Protein AF-A0A1J3H320-F1 (afdb_monomer)

InterPro domains:
  IPR027417 P-loop containing nucleoside triphosphate hydrolase [G3DSA:3.40.50.300] (83-148)
  IPR027417 P-loop containing nucleoside triphosphate hydrolase [SSF52540] (86-144)
  IPR052796 Nodulation factor sulfotransferase [PTHR32175] (2-148)

Solvent-accessible surface area (backbone atoms only — not comparable to full-atom values): 9868 Å² total; per-residue (Å²): 136,86,78,79,89,65,61,65,61,57,54,50,53,53,51,52,52,50,51,52,53,52,50,53,51,51,52,51,52,52,49,46,56,59,72,46,57,72,74,71,56,71,78,72,67,72,73,66,79,69,91,46,80,83,75,96,62,58,83,84,49,56,88,73,62,72,81,81,78,76,87,80,78,48,75,74,80,46,57,75,60,74,84,79,86,82,82,90,86,77,64,90,92,69,53,60,70,59,55,49,55,59,46,51,70,38,96,92,40,82,78,81,76,72,72,62,73,47,65,75,43,60,68,41,73,66,44,36,52,54,50,48,30,70,74,66,65,63,55,82,81,54,72,87,66,78,88,118

Mean predicted aligned error: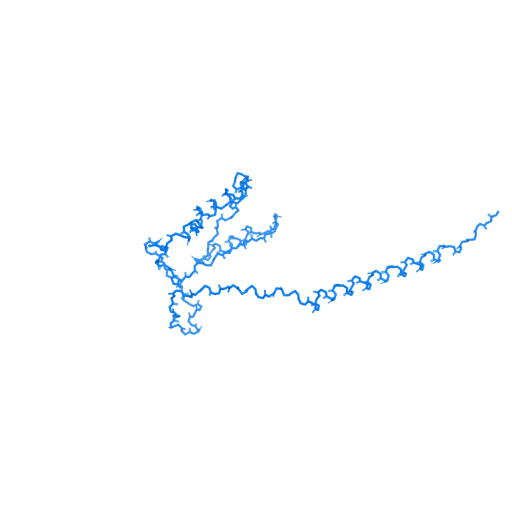 17.29 Å

Foldseek 3Di:
DDDDPPPPVVVVVVVVVVVVVVVVVVVVVVVVCVVPPPPCVPPCPVPPPQPDDDDPDDPVCVVVDDDDDDPPPDPVSCSNPDQDDDDDDDDPPPCVVVVQVVQCVDPSGHDPPPLPPDPVCVVDPVSVVVSCCVPVVPPVPCPVPPPD

pLDDT: mean 73.27, std 16.48, range [35.75, 95.69]

Structure (mmCIF, N/CA/C/O backbone):
data_AF-A0A1J3H320-F1
#
_entry.id   AF-A0A1J3H320-F1
#
loop_
_atom_site.group_PDB
_atom_site.id
_atom_site.type_symbol
_atom_site.label_atom_id
_atom_site.label_alt_id
_atom_site.label_comp_id
_atom_site.label_asym_id
_atom_site.label_entity_id
_atom_site.label_seq_id
_atom_site.pdbx_PDB_ins_code
_atom_site.Cartn_x
_atom_site.Cartn_y
_atom_site.Cartn_z
_atom_site.occupancy
_atom_site.B_iso_or_equiv
_atom_site.auth_seq_id
_atom_site.auth_comp_id
_atom_site.auth_asym_id
_atom_site.auth_atom_id
_atom_site.pdbx_PDB_model_num
ATOM 1 N N . LEU A 1 1 ? -34.838 8.274 67.874 1.00 40.41 1 LEU A N 1
ATOM 2 C CA . LEU A 1 1 ? -34.905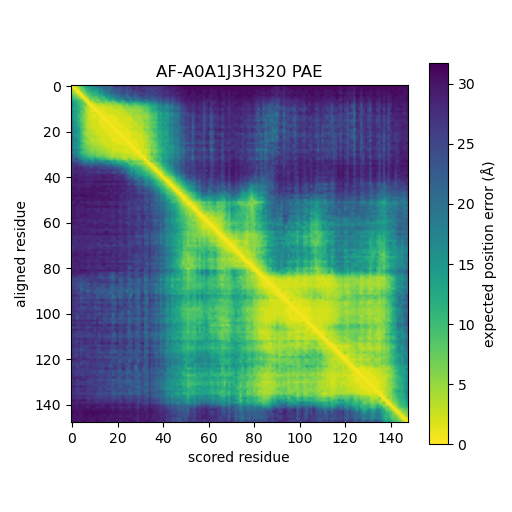 7.051 67.038 1.00 40.41 1 LEU A CA 1
ATOM 3 C C . LEU A 1 1 ? -33.577 6.870 66.303 1.00 40.41 1 LEU A C 1
ATOM 5 O O . LEU A 1 1 ? -33.298 7.625 65.384 1.00 40.41 1 LEU A O 1
ATOM 9 N N . LYS A 1 2 ? -32.710 5.949 66.748 1.00 46.41 2 LYS A N 1
ATOM 10 C CA . LYS A 1 2 ? -31.461 5.620 66.032 1.00 46.41 2 LYS A CA 1
ATOM 11 C C . LYS A 1 2 ? -31.785 4.579 64.956 1.00 46.41 2 LYS A C 1
ATOM 13 O O . LYS A 1 2 ? -32.188 3.471 65.296 1.00 46.41 2 LYS A O 1
ATOM 18 N N . LEU A 1 3 ? -31.644 4.949 63.680 1.00 53.47 3 LEU A N 1
ATOM 19 C CA . LEU A 1 3 ? -31.879 4.043 62.551 1.00 53.47 3 LEU A CA 1
ATOM 20 C C . LEU A 1 3 ? -30.850 2.891 62.553 1.00 53.47 3 LEU A C 1
ATOM 22 O O . LEU A 1 3 ? -29.654 3.142 62.743 1.00 53.47 3 LEU A O 1
ATOM 26 N N . PRO A 1 4 ? -31.272 1.635 62.325 1.00 52.41 4 PRO A N 1
ATOM 27 C CA . PRO A 1 4 ? -30.381 0.485 62.366 1.00 52.41 4 PRO A CA 1
ATOM 28 C C . PRO A 1 4 ? -29.453 0.466 61.143 1.00 52.41 4 PRO A C 1
ATOM 30 O O . PRO A 1 4 ? -29.878 0.359 59.995 1.00 52.41 4 PRO A O 1
ATOM 33 N N . LYS A 1 5 ? -28.143 0.511 61.400 1.00 56.38 5 LYS A N 1
ATOM 34 C CA . LYS A 1 5 ? -27.036 0.540 60.424 1.00 56.38 5 LYS A CA 1
ATOM 35 C C . LYS A 1 5 ? -26.774 -0.826 59.745 1.00 56.38 5 LYS A C 1
ATOM 37 O O . LYS A 1 5 ? -25.626 -1.176 59.495 1.00 56.38 5 LYS A O 1
ATOM 42 N N . LYS A 1 6 ? -27.816 -1.629 59.477 1.00 55.00 6 LYS A N 1
ATOM 43 C CA . LYS A 1 6 ? -27.710 -3.006 58.934 1.00 55.00 6 LYS A CA 1
ATOM 44 C C . LYS A 1 6 ? -27.872 -3.113 57.407 1.00 55.00 6 LYS A C 1
ATOM 46 O O . LYS A 1 6 ? -27.488 -4.124 56.833 1.00 55.00 6 LYS A O 1
ATOM 51 N N . SER A 1 7 ? -28.366 -2.066 56.739 1.00 60.31 7 SER A N 1
ATOM 52 C CA . SER A 1 7 ? -28.638 -2.074 55.287 1.00 60.31 7 SER A CA 1
ATOM 53 C C . SER A 1 7 ? -27.370 -2.030 54.408 1.00 60.31 7 SER A C 1
ATOM 55 O O . SER A 1 7 ? -27.305 -2.684 53.369 1.00 60.31 7 SER A O 1
ATOM 57 N N . SER A 1 8 ? -26.309 -1.340 54.851 1.00 68.44 8 SER A N 1
ATOM 58 C CA . SER A 1 8 ? -25.103 -1.125 54.028 1.00 68.44 8 SER A CA 1
ATOM 59 C C . SER A 1 8 ? -24.328 -2.412 53.715 1.00 68.44 8 SER A C 1
ATOM 61 O O . SER A 1 8 ? -23.806 -2.555 52.612 1.00 68.44 8 SER A O 1
ATOM 63 N N . LEU A 1 9 ? -24.269 -3.360 54.657 1.00 74.81 9 LEU A N 1
ATOM 64 C CA . LEU A 1 9 ? -23.561 -4.627 54.452 1.00 74.81 9 LEU A CA 1
ATOM 65 C C . LEU A 1 9 ? -24.299 -5.528 53.463 1.00 74.81 9 LEU A C 1
ATOM 67 O O . LEU A 1 9 ? -23.670 -6.081 52.569 1.00 74.81 9 LEU A O 1
ATOM 71 N N . VAL A 1 10 ? -25.625 -5.616 53.567 1.00 80.81 10 VAL A N 1
ATOM 72 C CA . VAL A 1 10 ? -26.439 -6.416 52.641 1.00 80.81 10 VAL A CA 1
ATOM 73 C C . VAL A 1 10 ? -26.351 -5.848 51.224 1.00 80.81 10 VAL A C 1
ATOM 75 O O . VAL A 1 10 ? -26.099 -6.596 50.285 1.00 80.81 10 VAL A O 1
ATOM 78 N N . LEU A 1 11 ? -26.445 -4.521 51.073 1.00 82.25 11 LEU A N 1
ATOM 79 C CA . LEU A 1 11 ? -26.282 -3.856 49.778 1.00 82.25 11 LEU A CA 1
ATOM 80 C C . LEU A 1 11 ? -24.905 -4.141 49.158 1.00 82.25 11 LEU A C 1
ATOM 82 O O . LEU A 1 11 ? -24.816 -4.462 47.977 1.00 82.25 11 LEU A O 1
ATOM 86 N N . ARG A 1 12 ? -23.830 -4.077 49.955 1.00 84.19 12 ARG A N 1
ATOM 87 C CA . ARG A 1 12 ? -22.474 -4.404 49.488 1.00 84.19 12 ARG A CA 1
ATOM 88 C C . ARG A 1 12 ? -22.361 -5.855 49.025 1.00 84.19 12 ARG A C 1
ATOM 90 O O . ARG A 1 12 ? -21.769 -6.093 47.981 1.00 84.19 12 ARG A O 1
ATOM 97 N N . MET A 1 13 ? -22.960 -6.803 49.745 1.00 87.69 13 MET A N 1
ATOM 98 C CA . MET A 1 13 ? -22.946 -8.215 49.345 1.00 87.69 13 MET A CA 1
ATOM 99 C C . MET A 1 13 ? -23.711 -8.456 48.037 1.00 87.69 13 MET A C 1
ATOM 101 O O . MET A 1 13 ? -23.244 -9.216 47.193 1.00 87.69 13 MET A O 1
ATOM 105 N N . VAL A 1 14 ? -24.840 -7.770 47.826 1.00 90.12 14 VAL A N 1
ATOM 106 C CA . VAL A 1 14 ? -25.612 -7.852 46.573 1.00 90.12 14 VAL A CA 1
ATOM 107 C C . VAL A 1 14 ? -24.825 -7.277 45.393 1.00 90.12 14 VAL A C 1
ATOM 109 O O . VAL A 1 14 ? -24.769 -7.896 44.333 1.00 90.12 14 VAL A O 1
ATOM 112 N N . VAL A 1 15 ? -24.166 -6.129 45.576 1.00 91.88 15 VAL A N 1
ATOM 113 C CA . VAL A 1 15 ? -23.327 -5.520 44.531 1.00 91.88 15 VAL A CA 1
ATOM 114 C C . VAL A 1 15 ? -22.147 -6.426 44.178 1.00 91.88 15 VAL A C 1
ATOM 116 O O . VAL A 1 15 ? -21.871 -6.630 42.999 1.00 91.88 15 VAL A O 1
ATOM 119 N N . LEU A 1 16 ? -21.480 -7.016 45.175 1.00 91.81 16 LEU A N 1
ATOM 120 C CA . LEU A 1 16 ? -20.373 -7.947 44.941 1.00 91.81 16 LEU A CA 1
ATOM 121 C C . LEU A 1 16 ? -20.825 -9.191 44.167 1.00 91.81 16 L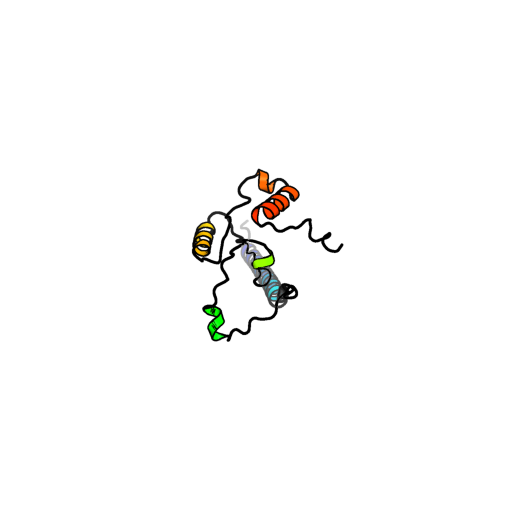EU A C 1
ATOM 123 O O . LEU A 1 16 ? -20.146 -9.598 43.227 1.00 91.81 16 LEU A O 1
ATOM 127 N N . LEU A 1 17 ? -21.988 -9.757 44.504 1.00 93.44 17 LEU A N 1
ATOM 128 C CA . LEU A 1 17 ? -22.572 -10.871 43.754 1.00 93.44 17 LEU A CA 1
ATOM 129 C C . LEU A 1 17 ? -22.847 -10.493 42.297 1.00 93.44 17 LEU A C 1
ATOM 131 O O . LEU A 1 17 ? -22.501 -11.250 41.394 1.00 93.44 17 LEU A O 1
ATOM 135 N N . PHE A 1 18 ? -23.412 -9.310 42.058 1.00 94.00 18 PHE A N 1
ATOM 136 C CA . PHE A 1 18 ? -23.689 -8.836 40.705 1.00 94.00 18 PHE A CA 1
ATOM 137 C C . PHE A 1 18 ? -22.405 -8.653 39.884 1.00 94.00 18 PHE A C 1
ATOM 139 O O . PHE A 1 18 ? -22.328 -9.120 38.751 1.00 94.00 18 PHE A O 1
ATOM 146 N N . VAL A 1 19 ? -21.364 -8.046 40.466 1.00 95.06 19 VAL A N 1
ATOM 147 C CA . VAL A 1 19 ? -20.057 -7.880 39.808 1.00 95.06 19 VAL A CA 1
ATOM 148 C C . VAL A 1 19 ? -19.435 -9.234 39.473 1.00 95.06 19 VAL A C 1
ATOM 150 O O . VAL A 1 19 ? -18.950 -9.415 38.358 1.00 95.06 19 VAL A O 1
ATOM 153 N N . MET A 1 20 ? -19.486 -10.203 40.391 1.00 95.69 20 MET A N 1
ATOM 154 C CA . MET A 1 20 ? -18.957 -11.549 40.152 1.00 95.69 20 MET A CA 1
ATOM 155 C C . MET A 1 20 ? -19.686 -12.255 39.004 1.00 95.69 20 MET A C 1
ATOM 157 O O . MET A 1 20 ? -19.032 -12.780 38.105 1.00 95.69 20 MET A O 1
ATOM 161 N N . VAL A 1 21 ? -21.022 -12.218 38.982 1.00 95.19 21 VAL A N 1
ATOM 162 C CA . VAL A 1 21 ? -21.824 -12.833 37.910 1.00 95.19 21 VAL A CA 1
ATOM 163 C C . VAL A 1 21 ? -21.547 -12.167 36.561 1.00 95.19 21 VAL A C 1
ATOM 165 O O . VAL A 1 21 ? -21.301 -12.864 35.578 1.00 95.19 21 VAL A O 1
ATOM 168 N N . CYS A 1 22 ? -21.513 -10.834 36.509 1.00 92.25 22 CYS A N 1
ATOM 169 C CA . CYS A 1 22 ? -21.204 -10.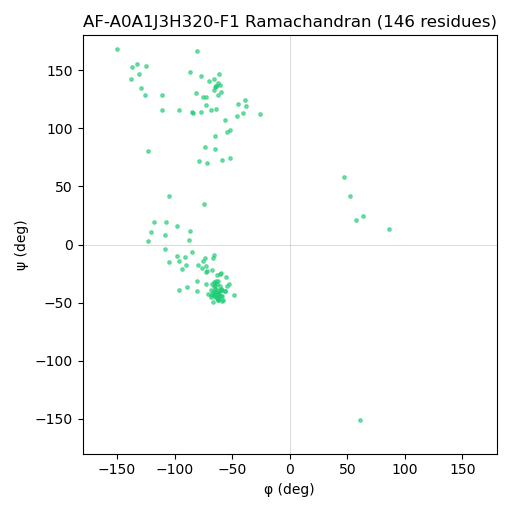089 35.288 1.00 92.25 22 CYS A CA 1
ATOM 170 C C . CYS A 1 22 ? -19.789 -10.383 34.778 1.00 92.25 22 CYS A C 1
ATOM 172 O O . CYS A 1 22 ? -19.600 -10.590 33.583 1.00 92.25 22 CYS A O 1
ATOM 174 N N . THR A 1 23 ? -18.803 -10.458 35.673 1.00 92.81 23 THR A N 1
ATOM 175 C CA . THR A 1 23 ? -17.411 -10.755 35.305 1.00 92.81 23 THR A CA 1
ATOM 176 C C . THR A 1 23 ? -17.284 -12.165 34.730 1.00 92.81 23 THR A C 1
ATOM 178 O O . THR A 1 23 ? -16.672 -12.345 33.681 1.00 92.81 23 THR A O 1
ATOM 181 N N . VAL A 1 24 ? -17.915 -13.163 35.359 1.00 93.75 24 VAL A N 1
ATOM 182 C CA . VAL A 1 24 ? -17.925 -14.547 34.854 1.00 93.75 24 VAL A CA 1
ATOM 183 C C . VAL A 1 24 ? -18.659 -14.643 33.515 1.00 93.75 24 VAL A C 1
ATOM 185 O O . VAL A 1 24 ? -18.181 -15.328 32.613 1.00 93.75 24 VAL A O 1
ATOM 188 N N . TYR A 1 25 ? -19.777 -13.931 33.350 1.00 92.38 25 TYR A N 1
ATOM 189 C CA . TYR A 1 25 ? -20.522 -13.890 32.091 1.00 92.38 25 TYR A CA 1
ATOM 190 C C . TYR A 1 25 ? -19.688 -13.290 30.951 1.00 92.38 25 TYR A C 1
ATOM 192 O O . TYR A 1 25 ? -19.578 -13.900 29.888 1.00 92.38 25 TYR A O 1
ATOM 200 N N . ILE A 1 26 ? -19.038 -12.146 31.186 1.00 90.38 26 ILE A N 1
ATOM 201 C CA . ILE A 1 26 ? -18.154 -11.505 30.202 1.00 90.38 26 ILE A CA 1
ATOM 202 C C . ILE A 1 26 ? -16.978 -12.430 29.869 1.00 90.38 26 ILE A C 1
ATOM 204 O O . ILE A 1 26 ? -16.738 -12.693 28.694 1.00 90.38 26 ILE A O 1
ATOM 208 N N . CYS A 1 27 ? -16.306 -13.007 30.872 1.00 85.56 27 CYS A N 1
ATOM 209 C CA . CYS A 1 27 ? -15.226 -13.973 30.648 1.00 85.56 27 CYS A CA 1
ATOM 210 C C . CYS A 1 27 ? -15.691 -15.198 29.850 1.00 85.56 27 CYS A C 1
ATOM 212 O O . CYS A 1 27 ? -14.967 -15.658 28.973 1.00 85.56 27 CYS A O 1
ATOM 214 N N . SER A 1 28 ? -16.896 -15.715 30.102 1.00 84.69 28 SER A N 1
ATOM 215 C CA . SER A 1 28 ? -17.459 -16.842 29.351 1.00 84.69 28 SER A CA 1
ATOM 216 C C . SER A 1 28 ? -17.696 -16.490 27.881 1.00 84.69 28 SER A C 1
ATOM 218 O O . SER A 1 28 ? -17.342 -17.277 27.005 1.00 84.69 28 SER A O 1
ATOM 220 N N . ILE A 1 29 ? -18.225 -15.297 27.591 1.00 84.12 29 ILE A N 1
ATOM 221 C CA . ILE A 1 29 ? -18.412 -14.813 26.217 1.00 84.12 29 ILE A CA 1
ATOM 222 C C . ILE A 1 29 ? -17.066 -14.574 25.525 1.00 84.12 29 ILE A C 1
ATOM 224 O O . ILE A 1 29 ? -16.900 -15.004 24.385 1.00 84.12 29 ILE A O 1
ATOM 228 N N . CYS A 1 30 ? -16.089 -13.974 26.208 1.00 76.19 30 CYS A N 1
ATOM 229 C CA . CYS A 1 30 ? -14.740 -13.777 25.674 1.00 76.19 30 CYS A CA 1
ATOM 230 C C . CYS A 1 30 ? -14.046 -15.113 25.372 1.00 76.19 30 CYS A C 1
ATOM 232 O O . CYS A 1 30 ? -13.481 -15.281 24.296 1.00 76.19 30 CYS A O 1
ATOM 234 N N . LEU A 1 31 ? -14.140 -16.098 26.271 1.00 75.94 31 LEU A N 1
ATOM 235 C CA . LEU A 1 31 ? -13.617 -17.447 26.034 1.00 75.94 31 LEU A CA 1
ATOM 236 C C . LEU A 1 31 ? -14.363 -18.156 24.900 1.00 75.94 31 LEU A C 1
ATOM 238 O O . LEU A 1 31 ? -13.738 -18.858 24.111 1.00 75.94 31 LEU A O 1
ATOM 242 N N . LYS A 1 32 ? -15.675 -17.940 24.758 1.00 73.25 32 LYS A N 1
ATOM 243 C CA . LYS A 1 32 ? -16.457 -18.459 23.630 1.00 73.25 32 LYS A CA 1
ATOM 244 C C . LYS A 1 32 ? -16.057 -17.798 22.307 1.00 73.25 32 LYS A C 1
ATOM 246 O O . LYS A 1 32 ? -16.033 -18.487 21.301 1.00 73.25 32 LYS A O 1
ATOM 251 N N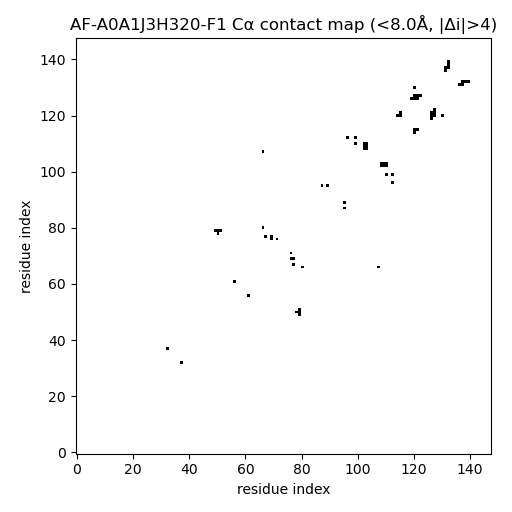 . GLN A 1 33 ? -15.682 -16.519 22.305 1.00 60.84 33 GLN A N 1
ATOM 252 C CA . GLN A 1 33 ? -15.090 -15.819 21.153 1.00 60.84 33 GLN A CA 1
ATOM 253 C C . GLN A 1 33 ? -13.641 -16.224 20.845 1.00 60.84 33 GLN A C 1
ATOM 255 O O . GLN A 1 33 ? -13.168 -15.952 19.751 1.00 60.84 33 GLN A O 1
ATOM 260 N N . ILE A 1 34 ? -12.928 -16.830 21.795 1.00 60.25 34 ILE A N 1
ATOM 261 C CA . ILE A 1 34 ? -11.579 -17.378 21.583 1.00 60.25 34 ILE A CA 1
ATOM 262 C C . ILE A 1 34 ? -11.659 -18.843 21.118 1.00 60.25 34 ILE A C 1
ATOM 264 O O . ILE A 1 34 ? -10.864 -19.267 20.285 1.00 60.25 34 ILE A O 1
ATOM 268 N N . GLY A 1 35 ? -12.623 -19.612 21.644 1.00 52.34 35 GLY A N 1
ATOM 269 C CA . GLY A 1 35 ? -12.876 -21.014 21.288 1.00 52.34 35 GLY A CA 1
ATOM 270 C C . GLY A 1 35 ? -13.671 -21.191 19.992 1.00 52.34 35 GLY A C 1
ATOM 271 O O . GLY A 1 35 ? -13.435 -22.143 19.253 1.00 52.34 35 GLY A O 1
ATOM 272 N N . VAL A 1 36 ? -14.557 -20.246 19.666 1.00 50.81 36 VAL A N 1
ATOM 273 C CA . VAL A 1 36 ? -14.878 -19.930 18.274 1.00 50.81 36 VAL A CA 1
ATOM 274 C C . VAL A 1 36 ? -13.656 -19.184 17.791 1.00 50.81 36 VAL A C 1
ATOM 276 O O . VAL A 1 36 ? -13.617 -17.962 17.871 1.00 50.81 36 VAL A O 1
ATOM 279 N N . THR A 1 37 ? -12.630 -19.920 17.364 1.00 48.81 37 THR A N 1
ATOM 280 C CA . THR A 1 37 ? -11.588 -19.357 16.512 1.00 48.81 37 THR A CA 1
ATOM 281 C C . THR A 1 37 ? -12.309 -18.407 15.569 1.00 48.81 37 THR A C 1
ATOM 283 O O . THR A 1 37 ? -13.234 -18.857 14.877 1.00 48.81 37 THR A O 1
ATOM 286 N N . PRO A 1 38 ? -12.008 -17.093 15.563 1.00 47.78 38 PRO A N 1
ATOM 287 C CA . PRO A 1 38 ? -12.392 -16.324 14.414 1.00 47.78 38 PRO A CA 1
ATOM 288 C C . PRO A 1 38 ? -11.721 -17.090 13.288 1.00 47.78 38 PRO A C 1
ATOM 290 O O . PRO A 1 38 ? -10.497 -17.087 13.158 1.00 47.78 38 PRO A O 1
ATOM 293 N N . ASN A 1 39 ? -12.529 -17.796 12.505 1.00 43.62 39 ASN A N 1
ATOM 294 C CA . ASN A 1 39 ? -12.241 -17.994 11.115 1.00 43.62 39 ASN A CA 1
ATOM 295 C C . ASN A 1 39 ? -12.163 -16.558 10.545 1.00 43.62 39 ASN A C 1
ATOM 297 O O . ASN A 1 39 ? -12.974 -16.154 9.725 1.00 43.62 39 ASN A O 1
ATOM 301 N N . TYR A 1 40 ? -11.088 -15.825 10.860 1.00 43.41 40 TYR A N 1
ATOM 302 C CA . TYR A 1 40 ? -10.125 -15.555 9.818 1.00 43.41 40 TYR A CA 1
ATOM 303 C C . TYR A 1 40 ? -9.795 -16.931 9.244 1.00 43.41 40 TYR A C 1
ATOM 305 O O . TYR A 1 40 ? -8.755 -17.521 9.527 1.00 43.41 40 TYR A O 1
ATOM 313 N N . GLY A 1 41 ? -10.744 -17.475 8.459 1.00 38.97 41 GLY A N 1
ATOM 314 C CA . GLY A 1 41 ? -10.384 -18.337 7.374 1.00 38.97 41 GLY A CA 1
ATOM 315 C C . GLY A 1 41 ? -9.250 -17.554 6.779 1.00 38.97 41 GLY A C 1
ATOM 316 O O . GLY A 1 41 ? -9.407 -16.343 6.555 1.00 38.97 41 GLY A O 1
ATOM 317 N N . PHE A 1 42 ? -8.081 -18.196 6.729 1.00 36.94 42 PHE A N 1
ATOM 318 C CA . PHE A 1 42 ? -7.026 -17.780 5.833 1.00 36.94 42 PHE A CA 1
ATOM 319 C C . PHE A 1 42 ? -7.746 -17.076 4.704 1.00 36.94 42 PHE A C 1
ATOM 321 O O . PHE A 1 42 ? -8.615 -17.698 4.081 1.00 36.94 42 PHE A O 1
ATOM 328 N N . LEU A 1 43 ? -7.549 -15.756 4.583 1.00 38.56 43 LEU A N 1
ATOM 329 C CA . LEU A 1 43 ? -7.880 -15.091 3.345 1.00 38.56 43 LEU A CA 1
ATOM 330 C C . LEU A 1 43 ? -7.120 -15.972 2.373 1.00 38.56 43 LEU A C 1
ATOM 332 O O . LEU A 1 43 ? -5.889 -15.924 2.330 1.00 38.56 43 LEU A O 1
ATOM 336 N N . ASN A 1 44 ? -7.842 -16.906 1.752 1.00 37.34 44 ASN A N 1
ATOM 337 C CA . ASN A 1 44 ? -7.410 -17.633 0.598 1.00 37.34 44 ASN A CA 1
ATOM 338 C C . ASN A 1 44 ? -7.338 -16.476 -0.368 1.00 37.34 44 ASN A C 1
ATOM 340 O O . ASN A 1 44 ? -8.321 -16.121 -1.009 1.00 37.34 44 ASN A O 1
ATOM 344 N N . VAL A 1 45 ? -6.212 -15.762 -0.298 1.00 46.28 45 VAL A N 1
ATOM 345 C CA . VAL A 1 45 ? -5.717 -14.928 -1.355 1.00 46.28 45 VAL A CA 1
ATOM 346 C C . VAL A 1 45 ? -5.700 -15.947 -2.460 1.00 46.28 45 VAL A C 1
ATOM 348 O O . VAL A 1 45 ? -4.840 -16.830 -2.449 1.00 46.28 45 VAL A O 1
ATOM 351 N N . GLU A 1 46 ? -6.768 -15.946 -3.261 1.00 39.19 46 GLU A N 1
ATOM 352 C CA . GLU A 1 46 ? -6.833 -16.727 -4.472 1.00 39.19 46 GLU A CA 1
ATOM 353 C C . GLU A 1 46 ? -5.495 -16.447 -5.119 1.00 39.19 46 GLU A C 1
ATOM 355 O O . GLU A 1 46 ? -5.143 -15.300 -5.416 1.00 39.19 46 GLU A O 1
ATOM 360 N N . VAL A 1 47 ? -4.663 -17.484 -5.135 1.00 47.22 47 VAL A N 1
ATOM 361 C CA . VAL A 1 47 ? -3.402 -17.438 -5.833 1.00 47.22 47 VAL A CA 1
ATOM 362 C C . VAL A 1 47 ? -3.871 -17.313 -7.264 1.00 47.22 47 VAL A C 1
ATOM 364 O O . VAL A 1 47 ? -4.255 -18.318 -7.854 1.00 47.22 47 VAL A O 1
ATOM 367 N N . PHE A 1 48 ? -3.969 -16.068 -7.750 1.00 51.94 48 PHE A N 1
ATOM 368 C CA . PHE A 1 48 ? -4.216 -15.759 -9.149 1.00 51.94 48 PHE A CA 1
ATOM 369 C C . PHE A 1 48 ? -3.411 -16.777 -9.941 1.00 51.94 48 PHE A C 1
ATOM 371 O O . PHE A 1 48 ? -2.216 -16.931 -9.647 1.00 51.94 48 PHE A O 1
ATOM 378 N N . GLU A 1 49 ? -4.078 -17.528 -10.827 1.00 50.47 49 GLU A N 1
ATOM 379 C CA . GLU A 1 49 ? -3.426 -18.507 -11.695 1.00 50.47 49 GLU A CA 1
ATOM 380 C C . GLU A 1 49 ? -2.128 -17.882 -12.171 1.00 50.47 49 GLU A C 1
ATOM 382 O O . GLU A 1 49 ? -2.143 -16.820 -12.796 1.00 50.47 49 GLU A O 1
ATOM 387 N N . ARG A 1 50 ? -0.997 -1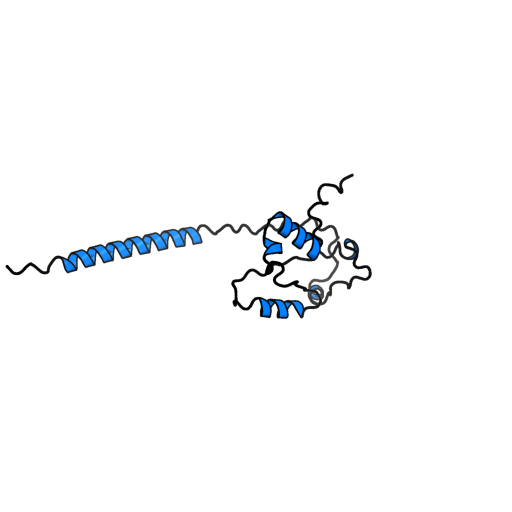8.450 -11.733 1.00 56.59 50 ARG A N 1
ATOM 388 C CA . ARG A 1 50 ? 0.286 -17.818 -12.002 1.00 56.59 50 ARG A CA 1
ATOM 389 C C . ARG A 1 50 ? 0.426 -17.847 -13.519 1.00 56.59 50 ARG A C 1
ATOM 391 O O . ARG A 1 50 ? 0.502 -18.942 -14.072 1.00 56.59 50 ARG A O 1
ATOM 398 N N . PRO A 1 51 ? 0.476 -16.690 -14.198 1.00 61.00 51 PRO A N 1
ATOM 399 C CA . PRO A 1 51 ? 0.536 -16.662 -15.655 1.00 61.00 51 PRO A CA 1
ATOM 400 C C . PRO A 1 51 ? 1.851 -17.253 -16.178 1.00 61.00 51 PRO A C 1
ATOM 402 O O . PRO A 1 51 ? 2.008 -17.445 -17.380 1.00 61.00 51 PRO A O 1
ATOM 405 N N . CYS A 1 52 ? 2.805 -17.534 -15.282 1.00 66.56 52 CYS A N 1
ATOM 406 C CA . CYS A 1 52 ? 4.153 -17.924 -15.628 1.00 66.56 52 CYS A CA 1
ATOM 407 C C . CYS A 1 52 ? 4.619 -19.179 -14.882 1.00 66.56 52 CYS A C 1
ATOM 409 O O . CYS A 1 52 ? 4.240 -19.395 -13.725 1.00 66.56 52 CYS A O 1
ATOM 411 N N . PRO A 1 53 ? 5.462 -19.994 -15.543 1.00 70.38 53 PRO A N 1
ATOM 412 C CA . PRO A 1 53 ? 6.044 -21.190 -14.951 1.00 70.38 53 PRO A CA 1
ATOM 413 C C . PRO A 1 53 ? 6.901 -20.833 -13.735 1.00 70.38 53 PRO A C 1
ATOM 415 O O . PRO A 1 53 ? 7.539 -19.778 -13.703 1.00 70.38 53 PRO A O 1
ATOM 418 N N . GLU A 1 54 ? 6.923 -21.717 -12.733 1.00 67.56 54 GLU A N 1
ATOM 419 C CA . GLU A 1 54 ? 7.805 -21.529 -11.585 1.00 67.56 54 GLU A CA 1
ATOM 420 C C . GLU A 1 54 ? 9.264 -21.485 -12.052 1.00 67.56 54 GLU A C 1
ATOM 422 O O . GLU A 1 54 ? 9.694 -22.337 -12.839 1.00 67.56 54 GLU A O 1
ATOM 427 N N . PRO A 1 55 ? 10.035 -20.483 -11.606 1.00 69.19 55 PRO A N 1
ATOM 428 C CA . PRO A 1 55 ? 11.436 -20.418 -11.960 1.00 69.19 55 PRO A CA 1
ATOM 429 C C . PRO A 1 55 ? 12.166 -21.606 -11.316 1.00 69.19 55 PRO A C 1
ATOM 431 O O . PRO A 1 55 ? 11.986 -21.880 -10.130 1.00 69.19 55 PRO A O 1
ATOM 434 N N . ASN A 1 56 ? 13.001 -22.302 -12.096 1.00 66.56 56 ASN A N 1
ATOM 435 C CA . ASN A 1 56 ? 13.904 -23.352 -11.604 1.00 66.56 56 ASN A CA 1
ATOM 436 C C . ASN A 1 56 ? 15.046 -22.712 -10.800 1.00 66.56 56 ASN A C 1
ATOM 438 O O . ASN A 1 56 ? 16.181 -22.633 -11.264 1.00 66.56 56 ASN A O 1
ATOM 442 N N . ILE A 1 57 ? 14.716 -22.178 -9.627 1.00 74.12 57 ILE A N 1
ATOM 443 C CA . ILE A 1 57 ? 15.662 -21.601 -8.678 1.00 74.12 57 ILE A CA 1
ATOM 444 C C . ILE A 1 57 ? 15.702 -22.536 -7.483 1.00 74.12 57 ILE A C 1
ATOM 446 O O . ILE A 1 57 ? 14.665 -22.905 -6.926 1.00 74.12 57 ILE A O 1
ATOM 450 N N . GLU A 1 58 ? 16.904 -22.929 -7.092 1.00 79.19 58 GLU A N 1
ATOM 451 C CA . GLU A 1 58 ? 17.081 -23.757 -5.915 1.00 79.19 58 GLU A CA 1
ATOM 452 C C . GLU A 1 58 ? 16.662 -22.965 -4.659 1.00 79.19 58 GLU A C 1
ATOM 454 O O . GLU A 1 58 ? 16.905 -21.758 -4.578 1.00 79.19 58 GLU A O 1
ATOM 459 N N . PRO A 1 59 ? 16.027 -23.590 -3.650 1.00 77.12 59 PRO A N 1
ATOM 460 C CA . PRO A 1 59 ? 15.453 -22.863 -2.514 1.00 77.12 59 PRO A CA 1
ATOM 461 C C . PRO A 1 59 ? 16.428 -21.946 -1.761 1.00 77.12 59 PRO A C 1
ATOM 463 O O . PRO A 1 59 ? 16.013 -20.953 -1.163 1.00 77.12 59 PRO A O 1
ATOM 466 N N . TRP A 1 60 ? 17.720 -22.276 -1.787 1.00 77.06 60 TRP A N 1
ATOM 467 C CA . TRP A 1 60 ? 18.789 -21.503 -1.157 1.00 77.06 60 TRP A CA 1
ATOM 468 C C . TRP A 1 60 ? 19.183 -20.239 -1.925 1.00 77.06 60 TRP A C 1
ATOM 470 O O . TRP A 1 60 ? 19.724 -19.322 -1.311 1.00 77.06 60 TRP A O 1
ATOM 480 N N . ASP A 1 61 ? 18.868 -20.151 -3.216 1.00 77.25 61 ASP A N 1
ATOM 481 C CA . ASP A 1 61 ? 19.189 -18.996 -4.056 1.00 77.25 61 ASP A CA 1
ATOM 482 C C . ASP A 1 61 ? 18.084 -17.933 -4.050 1.00 77.25 61 ASP A C 1
ATOM 484 O O . ASP A 1 61 ? 18.345 -16.766 -4.344 1.00 77.25 61 ASP A O 1
ATOM 488 N N . ILE A 1 62 ? 16.863 -18.294 -3.631 1.00 71.94 62 ILE A N 1
ATOM 489 C CA . ILE A 1 62 ? 15.697 -17.394 -3.533 1.00 71.94 62 ILE A CA 1
ATOM 490 C C . ILE A 1 62 ? 16.013 -16.065 -2.811 1.00 71.94 62 ILE A C 1
ATOM 492 O O . ILE A 1 62 ? 15.592 -15.022 -3.315 1.00 71.94 62 ILE A O 1
ATOM 496 N N . PRO A 1 63 ? 16.748 -16.033 -1.676 1.00 72.69 63 PRO A N 1
ATOM 497 C CA . PRO A 1 63 ? 17.060 -14.782 -0.979 1.00 72.69 63 PRO A CA 1
ATOM 498 C C . PRO A 1 63 ? 18.006 -13.853 -1.755 1.00 72.69 63 PRO A C 1
ATOM 500 O O . PRO A 1 63 ? 18.038 -12.654 -1.481 1.00 72.69 63 PRO A O 1
ATOM 503 N N . PHE A 1 64 ? 18.785 -14.396 -2.694 1.00 72.19 64 PHE A N 1
ATOM 504 C CA . PHE A 1 64 ? 19.787 -13.667 -3.478 1.00 72.19 64 PHE A CA 1
ATOM 505 C C . PHE A 1 64 ? 19.267 -13.247 -4.858 1.00 72.19 64 PHE A C 1
ATOM 507 O O . PHE A 1 64 ? 19.913 -12.458 -5.552 1.00 72.19 64 PHE A O 1
ATOM 514 N N . VAL A 1 65 ? 18.095 -13.742 -5.266 1.00 72.19 65 VAL A N 1
ATOM 515 C CA . VAL A 1 65 ? 17.480 -13.363 -6.537 1.00 72.19 65 VAL A CA 1
ATOM 516 C C . VAL A 1 65 ? 16.836 -11.987 -6.410 1.00 72.19 65 VAL A C 1
ATOM 518 O O . VAL A 1 65 ? 15.850 -11.778 -5.702 1.00 72.19 65 VAL A O 1
ATOM 521 N N . HIS A 1 66 ? 17.386 -11.027 -7.146 1.00 67.44 66 HIS A N 1
ATOM 522 C CA . HIS A 1 66 ? 16.787 -9.709 -7.286 1.00 67.44 66 HIS A CA 1
ATOM 523 C C . HIS A 1 66 ? 15.762 -9.684 -8.422 1.00 67.44 66 HIS A C 1
ATOM 525 O O . HIS A 1 66 ? 15.906 -10.364 -9.437 1.00 67.44 66 HIS A O 1
ATOM 531 N N . TYR A 1 67 ? 14.737 -8.848 -8.256 1.00 70.06 67 TYR A N 1
ATOM 532 C CA . TYR A 1 67 ? 13.761 -8.589 -9.307 1.00 70.06 67 TYR A CA 1
ATOM 533 C C . TYR A 1 67 ? 14.475 -7.948 -10.510 1.00 70.06 67 TYR A C 1
ATOM 535 O O . TYR A 1 67 ? 15.347 -7.090 -10.314 1.00 70.06 67 TYR A O 1
ATOM 543 N N . PRO A 1 68 ? 14.132 -8.343 -11.749 1.00 70.00 68 PRO A N 1
ATOM 544 C CA . PRO A 1 68 ? 14.726 -7.742 -12.931 1.00 70.00 68 PRO A CA 1
ATOM 545 C C . PRO A 1 68 ? 14.404 -6.246 -12.965 1.00 70.00 68 PRO A C 1
ATOM 547 O O . PRO A 1 68 ? 13.279 -5.827 -12.691 1.00 70.00 68 PRO A O 1
ATOM 550 N N . LYS A 1 69 ? 15.402 -5.425 -13.305 1.00 70.12 69 LYS A N 1
ATOM 551 C CA . LYS A 1 69 ? 15.164 -4.000 -13.543 1.00 70.12 69 LYS A CA 1
ATOM 552 C C . LYS A 1 69 ? 14.418 -3.849 -14.873 1.00 70.12 69 LYS A C 1
ATOM 554 O O . LYS A 1 69 ? 14.925 -4.361 -15.876 1.00 70.12 69 LYS A O 1
ATOM 559 N N . PRO A 1 70 ? 13.270 -3.153 -14.903 1.00 69.38 70 PRO A N 1
ATOM 560 C CA . PRO A 1 70 ? 12.547 -2.925 -16.145 1.00 69.38 70 PRO A CA 1
ATOM 561 C C . PRO A 1 70 ? 13.402 -2.079 -17.094 1.00 69.38 70 PRO A C 1
ATOM 563 O O . PRO A 1 70 ? 14.032 -1.104 -16.680 1.00 69.38 70 PRO A O 1
ATOM 566 N N . LYS A 1 71 ? 13.436 -2.461 -18.369 1.00 74.00 71 LYS A N 1
ATOM 567 C CA . LYS A 1 71 ? 14.096 -1.729 -19.455 1.00 74.00 71 LYS A CA 1
ATOM 568 C C . LYS A 1 71 ? 13.107 -0.852 -20.210 1.00 74.00 71 LYS A C 1
ATOM 570 O O . LYS A 1 71 ? 13.455 0.256 -20.603 1.00 74.00 71 LYS A O 1
ATOM 575 N N . THR A 1 72 ? 11.893 -1.351 -20.421 1.00 75.56 72 THR A N 1
ATOM 576 C CA . THR A 1 72 ? 10.835 -0.682 -21.191 1.00 75.56 72 THR A CA 1
ATOM 577 C C . THR A 1 72 ? 9.737 -0.096 -20.310 1.00 75.56 72 THR A C 1
ATOM 579 O O . THR A 1 72 ? 8.965 0.729 -20.788 1.00 75.56 72 THR A O 1
ATOM 582 N N . TYR A 1 73 ? 9.680 -0.496 -19.031 1.00 64.62 73 TYR A N 1
ATOM 583 C CA . TYR A 1 73 ? 8.620 -0.123 -18.083 1.00 64.62 73 TYR A CA 1
ATOM 584 C C . TYR A 1 73 ? 7.214 -0.513 -18.573 1.00 64.62 73 TYR A C 1
ATOM 586 O O . TYR A 1 73 ? 6.213 0.031 -18.104 1.00 64.62 73 TYR A O 1
ATOM 594 N N . ASN A 1 74 ? 7.131 -1.472 -19.502 1.00 64.94 74 ASN A N 1
ATOM 595 C CA . ASN A 1 74 ? 5.865 -2.015 -19.964 1.00 64.94 74 ASN A CA 1
ATOM 596 C C . ASN A 1 74 ? 5.301 -2.997 -18.923 1.00 64.94 74 ASN A C 1
ATOM 598 O O . ASN A 1 74 ? 6.052 -3.720 -18.269 1.00 64.94 74 ASN A O 1
ATOM 602 N N . ARG A 1 75 ? 3.973 -3.049 -18.771 1.00 64.06 75 ARG A N 1
ATOM 603 C CA . ARG A 1 75 ? 3.294 -3.925 -17.797 1.00 64.06 75 ARG A CA 1
ATOM 604 C C . ARG A 1 75 ? 3.579 -5.403 -18.043 1.00 64.06 75 ARG A C 1
ATOM 606 O O . ARG A 1 75 ? 3.767 -6.152 -17.087 1.00 64.06 75 ARG A O 1
ATOM 613 N N . ASP A 1 76 ? 3.698 -5.780 -19.310 1.00 68.69 76 ASP A N 1
ATOM 614 C CA . ASP A 1 76 ? 3.963 -7.161 -19.709 1.00 68.69 76 ASP A CA 1
ATOM 615 C C . ASP A 1 76 ? 5.405 -7.593 -19.417 1.00 68.69 76 ASP A C 1
ATOM 617 O O . ASP A 1 76 ? 5.659 -8.782 -19.222 1.00 68.69 76 ASP A O 1
ATOM 621 N N . GLU A 1 77 ? 6.341 -6.637 -19.318 1.00 68.19 77 GLU A N 1
ATOM 622 C CA . GLU A 1 77 ? 7.769 -6.902 -19.093 1.00 68.19 77 GLU A CA 1
ATOM 623 C C . GLU A 1 77 ? 8.021 -7.608 -17.751 1.00 68.19 77 GLU A C 1
ATOM 625 O O . GLU A 1 77 ? 8.927 -8.432 -17.647 1.00 68.19 77 GLU A O 1
ATOM 630 N N . CYS A 1 78 ? 7.182 -7.333 -16.745 1.00 68.81 78 CYS A N 1
ATOM 631 C CA . CYS A 1 78 ? 7.237 -7.952 -15.418 1.00 68.81 78 CYS A CA 1
ATOM 632 C C . CYS A 1 78 ? 5.971 -8.762 -15.081 1.00 68.81 78 CYS A C 1
ATOM 634 O O . CYS A 1 78 ? 5.722 -9.037 -13.909 1.00 68.81 78 CYS A O 1
ATOM 636 N N . SER A 1 79 ? 5.176 -9.162 -16.080 1.00 69.81 79 SER A N 1
ATOM 637 C CA . SER A 1 79 ? 3.922 -9.919 -15.888 1.00 69.81 79 SER A CA 1
ATOM 638 C C . SER A 1 79 ? 4.103 -11.202 -15.064 1.00 69.81 79 SER A C 1
ATOM 640 O O . SER A 1 79 ? 3.259 -11.541 -14.236 1.00 69.81 79 SER A O 1
ATOM 642 N N . CYS A 1 80 ? 5.244 -11.875 -15.225 1.00 69.25 80 CYS A N 1
ATOM 643 C CA . CYS A 1 80 ? 5.599 -13.089 -14.490 1.00 69.25 80 CYS A CA 1
ATOM 644 C C . CYS A 1 80 ? 6.026 -12.876 -13.040 1.00 69.25 80 CYS A C 1
ATOM 646 O O . CYS A 1 80 ? 6.113 -13.838 -12.279 1.00 69.25 80 CYS A O 1
ATOM 648 N N . GLN A 1 81 ? 6.310 -11.635 -12.658 1.00 66.88 81 GLN A N 1
ATOM 649 C CA . GLN A 1 81 ? 6.847 -11.288 -11.357 1.00 66.88 81 GLN A CA 1
ATOM 650 C C . GLN A 1 81 ? 5.892 -10.276 -10.703 1.00 66.88 81 GLN A C 1
ATOM 652 O O . GLN A 1 81 ? 6.124 -9.067 -10.774 1.00 66.88 81 GLN A O 1
ATOM 657 N N . PRO A 1 82 ? 4.780 -10.751 -10.107 1.00 61.66 82 PRO A N 1
ATOM 658 C CA . PRO A 1 82 ? 3.669 -9.890 -9.731 1.00 61.66 82 PRO A CA 1
ATOM 659 C C . PRO A 1 82 ? 4.095 -8.855 -8.690 1.00 61.66 82 PRO A C 1
ATOM 661 O O . PRO A 1 82 ? 4.646 -9.189 -7.637 1.00 61.66 82 PRO A O 1
ATOM 664 N N . VAL A 1 83 ? 3.790 -7.588 -8.971 1.00 67.00 83 VAL A N 1
ATOM 665 C CA . VAL A 1 83 ? 3.929 -6.500 -8.000 1.00 67.00 83 VAL A CA 1
ATOM 666 C C . VAL A 1 83 ? 2.888 -6.719 -6.907 1.00 67.00 83 VAL A C 1
ATOM 668 O O . VAL A 1 83 ? 1.685 -6.686 -7.161 1.00 67.00 83 VAL A O 1
ATOM 671 N N . ARG A 1 84 ? 3.339 -6.971 -5.676 1.00 72.69 84 ARG A N 1
ATOM 672 C CA . ARG A 1 84 ? 2.436 -7.102 -4.529 1.00 72.69 84 ARG A CA 1
ATOM 673 C C . ARG A 1 84 ? 2.124 -5.723 -3.971 1.00 72.69 84 ARG A C 1
ATOM 675 O O . ARG A 1 84 ? 3.001 -5.063 -3.417 1.00 72.69 84 ARG A O 1
ATOM 682 N N . TYR A 1 85 ? 0.869 -5.309 -4.093 1.00 78.44 85 TYR A N 1
ATOM 683 C CA . TYR A 1 85 ? 0.382 -4.113 -3.420 1.00 78.44 85 TYR A CA 1
ATOM 684 C C . TYR A 1 85 ? 0.295 -4.355 -1.911 1.00 78.44 85 TYR A C 1
ATOM 686 O O . TYR A 1 85 ? -0.103 -5.428 -1.457 1.00 78.44 85 TYR A O 1
ATOM 694 N N . PHE A 1 86 ? 0.655 -3.341 -1.134 1.00 84.56 86 PHE A N 1
ATOM 695 C CA . PHE A 1 86 ? 0.505 -3.333 0.314 1.00 84.56 86 PHE A CA 1
ATOM 696 C C . PHE A 1 86 ? -0.134 -2.017 0.752 1.00 84.56 86 PHE A C 1
ATOM 698 O O . PHE A 1 86 ? -0.027 -0.999 0.068 1.00 84.56 86 PHE A O 1
ATOM 705 N N . ALA A 1 87 ? -0.792 -2.041 1.906 1.00 87.75 87 ALA A N 1
ATOM 706 C CA . ALA A 1 87 ? -1.362 -0.858 2.530 1.00 87.75 87 ALA A CA 1
ATOM 707 C C . ALA A 1 87 ? -0.898 -0.782 3.986 1.00 87.75 87 ALA A C 1
ATOM 709 O O . ALA A 1 87 ? -0.930 -1.778 4.709 1.00 87.75 87 ALA A O 1
ATOM 710 N N . ILE A 1 88 ? -0.475 0.407 4.414 1.00 88.38 88 ILE A N 1
ATOM 711 C CA . ILE A 1 88 ? -0.153 0.692 5.813 1.00 88.38 88 ILE A CA 1
ATOM 712 C C . ILE A 1 88 ? -1.390 1.336 6.435 1.00 88.38 88 ILE A C 1
ATOM 714 O O . ILE A 1 88 ? -1.798 2.424 6.033 1.00 88.38 88 ILE A O 1
ATOM 718 N N . LEU A 1 89 ? -1.990 0.660 7.413 1.00 89.31 89 LEU A N 1
ATOM 719 C CA . LEU A 1 89 ? -3.156 1.151 8.145 1.00 89.31 89 LEU A CA 1
ATOM 720 C C . LEU A 1 89 ? -2.739 1.475 9.580 1.00 89.31 89 LEU A C 1
ATOM 722 O O . LEU A 1 89 ? -2.338 0.590 10.332 1.00 89.31 89 LEU A O 1
ATOM 726 N N . SER A 1 90 ? -2.821 2.746 9.965 1.00 89.38 90 SER A N 1
ATOM 727 C CA . SER A 1 90 ? -2.456 3.201 11.308 1.00 89.38 90 SER A CA 1
ATOM 728 C C . SER A 1 90 ? -3.264 4.424 11.733 1.00 89.38 90 SER A C 1
ATOM 730 O O . SER A 1 90 ? -3.904 5.083 10.916 1.00 89.38 90 SER A O 1
ATOM 732 N N . MET A 1 91 ? -3.190 4.771 13.018 1.00 89.50 91 MET A N 1
ATOM 733 C CA . MET A 1 91 ? -3.696 6.050 13.519 1.00 89.50 91 MET A CA 1
ATOM 734 C C . MET A 1 91 ? -2.688 7.185 13.266 1.00 89.50 91 MET A C 1
ATOM 736 O O . MET A 1 91 ? -1.513 6.951 12.961 1.00 89.50 91 MET A O 1
ATOM 740 N N . GLN A 1 92 ? -3.143 8.432 13.424 1.00 87.69 92 GLN A N 1
ATOM 741 C CA . GLN A 1 92 ? -2.277 9.610 13.344 1.00 87.69 92 GLN A CA 1
ATOM 742 C C . GLN A 1 92 ? -1.233 9.585 14.470 1.00 87.69 92 GLN A C 1
ATOM 744 O O . GLN A 1 92 ? -1.575 9.347 15.627 1.00 87.69 92 GLN A O 1
ATOM 749 N N . ARG A 1 93 ? 0.028 9.907 14.147 1.00 88.88 93 ARG A N 1
ATOM 750 C CA . ARG A 1 93 ? 1.177 9.885 15.083 1.00 88.88 93 ARG A CA 1
ATOM 751 C C . ARG A 1 93 ? 1.535 8.495 15.643 1.00 88.88 93 ARG A C 1
ATOM 753 O O . ARG A 1 93 ? 2.192 8.412 16.673 1.00 88.88 93 ARG A O 1
ATOM 760 N N . SER A 1 94 ? 1.195 7.413 14.941 1.00 93.25 94 SER A N 1
ATOM 761 C CA . SER A 1 94 ? 1.617 6.045 15.302 1.00 93.25 94 SER A CA 1
ATOM 762 C C . SER A 1 94 ? 2.981 5.619 14.734 1.00 93.25 94 SER A C 1
ATOM 764 O O . SER A 1 94 ? 3.371 4.471 14.906 1.00 93.25 94 SER A O 1
ATOM 766 N N . GLY A 1 95 ? 3.707 6.510 14.049 1.00 92.19 95 GLY A N 1
ATOM 767 C CA . GLY A 1 95 ? 5.018 6.193 13.460 1.00 92.19 95 GLY A CA 1
ATOM 768 C C . GLY A 1 95 ? 4.972 5.572 12.058 1.00 92.19 95 GLY A C 1
ATOM 769 O O . GLY A 1 95 ? 5.998 5.102 11.570 1.00 92.19 95 GLY A O 1
ATOM 770 N N . SER A 1 96 ? 3.821 5.609 11.378 1.00 90.44 96 SER A N 1
ATOM 771 C CA . SER A 1 96 ? 3.666 5.104 10.005 1.00 90.44 96 SER A CA 1
ATOM 772 C C . SER A 1 96 ? 4.627 5.744 9.007 1.00 90.44 96 SER A C 1
ATOM 774 O O . SER A 1 96 ? 5.195 5.024 8.200 1.00 90.44 96 SER A O 1
ATOM 776 N N . GLY A 1 97 ? 4.882 7.053 9.098 1.00 90.44 97 GLY A N 1
ATOM 777 C CA . GLY A 1 97 ? 5.830 7.733 8.204 1.00 90.44 97 GLY A CA 1
ATOM 778 C C . GLY A 1 97 ? 7.284 7.265 8.365 1.00 90.44 97 GLY A C 1
ATOM 779 O O . GLY A 1 97 ? 8.024 7.185 7.386 1.00 90.44 97 GLY A O 1
ATOM 780 N N . TRP A 1 98 ? 7.702 6.892 9.582 1.00 92.12 98 TRP A N 1
ATOM 781 C CA . TRP A 1 98 ? 9.026 6.293 9.797 1.00 92.12 98 TRP A CA 1
ATOM 782 C C . TRP A 1 98 ? 9.101 4.899 9.171 1.00 92.12 98 TRP A C 1
ATOM 784 O O . TRP A 1 98 ? 10.064 4.586 8.474 1.00 92.12 98 TRP A O 1
ATOM 794 N N . PHE A 1 99 ? 8.063 4.085 9.377 1.00 93.00 99 PHE A N 1
ATOM 795 C CA . PHE A 1 99 ? 7.981 2.746 8.798 1.00 93.00 99 PHE A CA 1
ATOM 796 C C . PHE A 1 99 ? 7.930 2.789 7.266 1.00 93.00 99 PHE A C 1
ATOM 798 O O . PHE A 1 99 ? 8.593 2.008 6.594 1.00 93.00 99 PHE A O 1
ATOM 805 N N . GLU A 1 100 ? 7.211 3.758 6.712 1.00 91.06 100 GLU A N 1
ATOM 806 C CA . GLU A 1 100 ? 7.190 4.036 5.283 1.00 91.06 100 GLU A CA 1
ATOM 807 C C . GLU A 1 100 ? 8.591 4.372 4.750 1.00 91.06 100 GLU A C 1
ATOM 809 O O . GLU A 1 100 ? 9.049 3.790 3.769 1.00 91.06 100 GLU A O 1
ATOM 814 N N . THR A 1 101 ? 9.299 5.277 5.429 1.00 91.25 101 THR A N 1
ATOM 815 C CA . THR A 1 101 ? 10.665 5.670 5.053 1.00 91.25 101 THR A CA 1
ATOM 816 C C . THR A 1 101 ? 11.616 4.474 5.088 1.00 91.25 101 THR A C 1
ATOM 818 O O . THR A 1 101 ? 12.460 4.325 4.208 1.00 91.25 101 THR A O 1
ATOM 821 N N . LEU A 1 102 ? 11.458 3.595 6.082 1.00 91.75 102 LEU A N 1
ATOM 822 C CA . LEU A 1 102 ? 12.218 2.353 6.184 1.00 91.75 102 LEU A CA 1
ATOM 823 C C . LEU A 1 102 ? 11.960 1.432 4.982 1.00 91.75 102 LEU A C 1
ATOM 825 O O . LEU A 1 102 ? 12.911 0.901 4.413 1.00 91.75 102 LEU A O 1
ATOM 829 N N . LEU A 1 103 ? 10.697 1.256 4.586 1.00 90.06 103 LEU A N 1
ATOM 830 C CA . LEU A 1 103 ? 10.327 0.422 3.440 1.00 90.06 103 LEU A CA 1
ATOM 831 C C . LEU A 1 103 ? 10.875 0.979 2.122 1.00 90.06 103 LEU A C 1
ATOM 833 O O . LEU A 1 103 ? 11.420 0.218 1.326 1.00 90.06 103 LEU A O 1
ATOM 837 N N . ASN A 1 104 ? 10.811 2.297 1.930 1.00 88.38 104 ASN A N 1
ATOM 838 C CA . ASN A 1 104 ? 11.319 2.973 0.732 1.00 88.38 104 ASN A CA 1
ATOM 839 C C . ASN A 1 104 ? 12.845 2.914 0.566 1.00 88.38 104 ASN A C 1
ATOM 841 O O . ASN A 1 104 ? 13.357 3.254 -0.497 1.00 88.38 104 ASN A O 1
ATOM 845 N N . ASN A 1 105 ? 13.588 2.487 1.589 1.00 87.69 105 ASN A N 1
ATOM 846 C CA . ASN A 1 105 ? 15.025 2.240 1.464 1.00 87.69 105 ASN A CA 1
ATOM 847 C C . ASN A 1 105 ? 15.320 0.969 0.641 1.00 87.69 105 ASN A C 1
ATOM 849 O O . ASN A 1 105 ? 16.399 0.805 0.076 1.00 87.69 105 ASN A O 1
ATOM 853 N N . HIS A 1 106 ? 14.365 0.044 0.562 1.00 82.25 106 HIS A N 1
ATOM 854 C CA . HIS A 1 106 ? 14.547 -1.190 -0.181 1.00 82.25 106 HIS A CA 1
ATOM 855 C C . HIS A 1 106 ? 14.310 -0.961 -1.680 1.00 82.25 106 HIS A C 1
ATOM 857 O O . HIS A 1 106 ? 13.271 -0.452 -2.081 1.00 82.25 106 HIS A O 1
ATOM 863 N N . THR A 1 107 ? 15.224 -1.414 -2.544 1.00 78.25 107 THR A N 1
ATOM 864 C CA . THR A 1 107 ? 15.170 -1.145 -3.999 1.00 78.25 107 THR A CA 1
ATOM 865 C C . THR A 1 107 ? 13.908 -1.655 -4.696 1.00 78.25 107 THR A C 1
ATOM 867 O O . THR A 1 107 ? 13.545 -1.152 -5.755 1.00 78.25 107 THR A O 1
ATOM 870 N N . ASN A 1 108 ? 13.261 -2.672 -4.123 1.00 76.88 108 ASN A N 1
ATOM 871 C CA . ASN A 1 108 ? 12.104 -3.352 -4.717 1.00 76.88 108 ASN A CA 1
ATOM 872 C C . ASN A 1 108 ? 10.787 -3.023 -3.995 1.00 76.88 108 ASN A C 1
ATOM 874 O O . ASN A 1 108 ? 9.781 -3.681 -4.245 1.00 76.88 108 ASN A O 1
ATOM 878 N N . ILE A 1 109 ? 10.801 -2.072 -3.057 1.00 82.19 109 ILE A N 1
ATOM 879 C CA . ILE A 1 109 ? 9.612 -1.638 -2.324 1.00 82.19 109 ILE A CA 1
ATOM 880 C C . ILE A 1 109 ? 9.499 -0.128 -2.484 1.00 82.19 109 ILE A C 1
ATOM 882 O O . ILE A 1 109 ? 10.450 0.605 -2.237 1.00 82.19 109 ILE A O 1
ATOM 886 N N . SER A 1 110 ? 8.324 0.335 -2.893 1.00 83.06 110 SER A N 1
ATOM 887 C CA . SER A 1 110 ? 8.016 1.757 -2.959 1.00 83.06 110 SER A CA 1
ATOM 888 C C . SER A 1 110 ? 6.609 2.027 -2.439 1.00 83.06 110 SER A C 1
ATOM 890 O O . SER A 1 110 ? 5.677 1.250 -2.659 1.00 83.06 110 SER A O 1
ATOM 892 N N . SER A 1 111 ? 6.453 3.141 -1.733 1.00 86.62 111 SER A N 1
ATOM 893 C CA . SER A 1 111 ? 5.179 3.687 -1.279 1.00 86.62 111 SER A CA 1
ATOM 894 C C . SER A 1 111 ? 5.019 5.130 -1.751 1.00 86.62 111 SER A C 1
ATOM 896 O O . SER A 1 111 ? 5.987 5.856 -1.958 1.00 86.62 111 SER A O 1
ATOM 898 N N . ASN A 1 112 ? 3.765 5.554 -1.898 1.00 85.19 112 ASN A N 1
ATOM 899 C CA . ASN A 1 112 ? 3.395 6.906 -2.325 1.00 85.19 112 ASN A CA 1
ATOM 900 C C . ASN A 1 112 ? 2.820 7.751 -1.165 1.00 85.19 112 ASN A C 1
ATOM 902 O O . ASN A 1 112 ? 2.118 8.735 -1.403 1.00 85.19 112 ASN A O 1
ATOM 906 N N . GLY A 1 113 ? 3.077 7.353 0.085 1.00 85.50 113 GLY A N 1
ATOM 907 C CA . GLY A 1 113 ? 2.614 8.036 1.290 1.00 85.50 113 GLY A CA 1
ATOM 908 C C . GLY A 1 113 ? 1.104 8.137 1.450 1.00 85.50 113 GLY A C 1
ATOM 909 O O . GLY A 1 113 ? 0.324 7.294 1.001 1.00 85.50 113 GLY A O 1
ATOM 910 N N . GLU A 1 114 ? 0.682 9.201 2.130 1.00 86.19 114 GLU A N 1
ATOM 911 C CA . GLU A 1 114 ? -0.720 9.480 2.436 1.00 86.19 114 GLU A CA 1
ATOM 912 C C . GLU A 1 114 ? -1.459 10.086 1.228 1.00 86.19 114 GLU A C 1
ATOM 914 O O . GLU A 1 114 ? -1.826 11.265 1.212 1.00 86.19 114 GLU A O 1
ATOM 919 N N . ILE A 1 115 ? -1.729 9.268 0.205 1.00 85.31 115 ILE A N 1
ATOM 920 C CA . ILE A 1 115 ? -2.410 9.687 -1.037 1.00 85.31 115 ILE A CA 1
ATOM 921 C C . ILE A 1 115 ? -3.740 10.416 -0.757 1.00 85.31 115 ILE A C 1
ATOM 923 O O . ILE A 1 115 ? -4.083 11.364 -1.471 1.00 85.31 115 ILE A O 1
ATOM 927 N N . PHE A 1 116 ? -4.454 10.013 0.301 1.00 83.88 116 PHE A N 1
ATOM 928 C CA . PHE A 1 116 ? -5.773 10.524 0.700 1.00 83.88 116 PHE A CA 1
ATOM 929 C C . PHE A 1 116 ? -5.744 11.589 1.809 1.00 83.88 116 PHE A C 1
ATOM 931 O O . PHE A 1 116 ? -6.776 11.878 2.422 1.00 83.88 116 PHE A O 1
ATOM 938 N N . SER A 1 117 ? -4.582 12.190 2.082 1.00 81.38 117 SER A N 1
ATOM 939 C CA . SER A 1 117 ? -4.479 13.306 3.033 1.00 81.38 117 SER A CA 1
ATOM 940 C C . SER A 1 117 ? -5.277 14.533 2.549 1.00 81.38 117 SER A C 1
ATOM 942 O O . SER A 1 117 ? -5.930 15.228 3.331 1.00 81.38 117 SER A O 1
ATOM 944 N N . VAL A 1 118 ? -5.322 14.746 1.226 1.00 84.75 118 VAL A N 1
ATOM 945 C CA . VAL A 1 118 ? -6.075 15.833 0.580 1.00 84.75 118 VAL A CA 1
ATOM 946 C C . VAL A 1 118 ? -7.574 15.524 0.568 1.00 84.75 118 VAL A C 1
ATOM 948 O O . VAL A 1 118 ? -7.998 14.487 0.059 1.00 84.75 118 VAL A O 1
ATOM 951 N N . LYS A 1 119 ? -8.389 16.458 1.079 1.00 82.06 119 LYS A N 1
ATOM 952 C CA . LYS A 1 119 ? -9.848 16.295 1.217 1.00 82.06 119 LYS A CA 1
ATOM 953 C C . LYS A 1 119 ? -10.543 15.965 -0.109 1.00 82.06 119 LYS A C 1
ATOM 955 O O . LYS A 1 119 ? -11.416 15.102 -0.119 1.00 82.06 119 LYS A O 1
ATOM 960 N N . ASP A 1 120 ? -10.125 16.588 -1.206 1.00 83.62 120 ASP A N 1
ATOM 961 C CA . ASP A 1 120 ? -10.748 16.396 -2.522 1.00 83.62 120 ASP A CA 1
ATOM 962 C C . ASP A 1 120 ? -10.568 14.968 -3.055 1.00 83.62 120 ASP A C 1
ATOM 964 O O . ASP A 1 120 ? -11.474 14.420 -3.674 1.00 83.62 120 ASP A O 1
ATOM 968 N N . ARG A 1 121 ? -9.446 14.309 -2.726 1.00 79.00 121 ARG A N 1
ATOM 969 C CA . ARG A 1 121 ? -9.149 12.924 -3.141 1.00 79.00 121 ARG A CA 1
ATOM 970 C C . ARG A 1 121 ? -9.958 11.864 -2.390 1.00 79.00 121 ARG A C 1
ATOM 972 O O . ARG A 1 121 ? -9.932 10.698 -2.766 1.00 79.00 121 ARG A O 1
ATOM 979 N N . ARG A 1 122 ? -10.648 12.256 -1.315 1.00 82.62 122 ARG A N 1
ATOM 980 C CA . ARG A 1 122 ? -11.507 11.385 -0.493 1.00 82.62 122 ARG A CA 1
ATOM 981 C C . ARG A 1 122 ? -12.959 11.859 -0.439 1.00 82.62 122 ARG A C 1
ATOM 983 O O . ARG A 1 122 ? -13.715 11.392 0.407 1.00 82.62 122 ARG A O 1
ATOM 990 N N . ALA A 1 123 ? -13.331 12.821 -1.283 1.00 86.44 123 ALA A N 1
ATOM 991 C CA . ALA A 1 123 ? -14.663 13.412 -1.267 1.00 86.44 123 ALA A CA 1
ATOM 992 C C . ALA A 1 123 ? -15.731 12.410 -1.723 1.00 86.44 123 ALA A C 1
ATOM 994 O O . ALA A 1 123 ? -16.801 12.356 -1.125 1.00 86.44 123 ALA A O 1
ATOM 995 N N . ASN A 1 124 ? -15.419 11.597 -2.739 1.00 88.94 124 ASN A N 1
ATOM 996 C CA . ASN A 1 124 ? -16.316 10.594 -3.307 1.00 88.94 124 ASN A CA 1
ATOM 997 C C . ASN A 1 124 ? -15.595 9.266 -3.572 1.00 88.94 124 ASN A C 1
ATOM 999 O O . ASN A 1 124 ? -14.403 9.230 -3.877 1.00 88.94 124 ASN A O 1
ATOM 1003 N N . VAL A 1 125 ? -16.342 8.162 -3.541 1.00 85.81 125 VAL A N 1
ATOM 1004 C CA . VAL A 1 125 ? -15.805 6.829 -3.864 1.00 85.81 125 VAL A CA 1
ATOM 1005 C C . VAL A 1 125 ? -15.256 6.775 -5.296 1.00 85.81 125 VAL A C 1
ATOM 1007 O O . VAL A 1 125 ? -14.185 6.218 -5.514 1.00 85.81 125 VAL A O 1
ATOM 1010 N N . SER A 1 126 ? -15.917 7.433 -6.255 1.00 86.56 126 SER A N 1
ATOM 1011 C CA . SER A 1 126 ? -15.410 7.568 -7.629 1.00 86.56 126 SER A CA 1
ATOM 1012 C C . SER A 1 126 ? -14.040 8.248 -7.675 1.00 86.56 126 SER A C 1
ATOM 1014 O O . SER A 1 126 ? -13.111 7.710 -8.265 1.00 86.56 126 SER A O 1
ATOM 1016 N N . THR A 1 127 ? -13.874 9.368 -6.963 1.00 86.44 127 THR A N 1
ATOM 1017 C CA . THR A 1 127 ? -12.592 10.093 -6.902 1.00 86.44 127 THR A CA 1
ATOM 1018 C C . THR A 1 127 ? -11.480 9.274 -6.247 1.00 86.44 127 THR A C 1
ATOM 1020 O O . THR A 1 127 ? -10.316 9.403 -6.625 1.00 86.44 127 THR A O 1
ATOM 1023 N N . ILE A 1 128 ? -11.823 8.398 -5.294 1.00 85.56 128 ILE A N 1
ATOM 1024 C CA . ILE A 1 128 ? -10.868 7.475 -4.670 1.00 85.56 128 ILE A C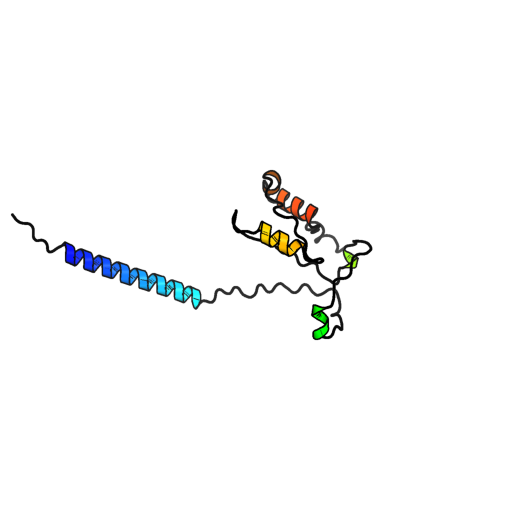A 1
ATOM 1025 C C . ILE A 1 128 ? -10.380 6.460 -5.704 1.00 85.56 128 ILE A C 1
ATOM 1027 O O . ILE A 1 128 ? -9.170 6.291 -5.852 1.00 85.56 128 ILE A O 1
ATOM 1031 N N . PHE A 1 129 ? -11.296 5.831 -6.445 1.00 84.69 129 PHE A N 1
ATOM 1032 C CA . PHE A 1 129 ? -10.936 4.875 -7.492 1.00 84.69 129 PHE A CA 1
ATOM 1033 C C . PHE A 1 129 ? -10.128 5.522 -8.614 1.00 84.69 129 PHE A C 1
ATOM 1035 O O . PHE A 1 129 ? -9.088 4.986 -8.969 1.00 84.69 129 PHE A O 1
ATOM 1042 N N . GLU A 1 130 ? -10.521 6.700 -9.098 1.00 85.56 130 GLU A N 1
ATOM 1043 C CA . GLU A 1 130 ? -9.753 7.451 -10.102 1.00 85.56 130 GLU A CA 1
ATOM 1044 C C . GLU A 1 130 ? -8.342 7.799 -9.610 1.00 85.56 130 GLU A C 1
ATOM 1046 O O . GLU A 1 130 ? -7.372 7.730 -10.362 1.00 85.56 130 GLU A O 1
ATOM 1051 N N . THR A 1 131 ? -8.200 8.158 -8.332 1.00 85.94 131 THR A N 1
ATOM 1052 C CA . THR A 1 131 ? -6.889 8.467 -7.750 1.00 85.94 131 THR A CA 1
ATOM 1053 C C . THR A 1 131 ? -6.022 7.213 -7.649 1.00 85.94 131 THR A C 1
ATOM 1055 O O . THR A 1 131 ? -4.839 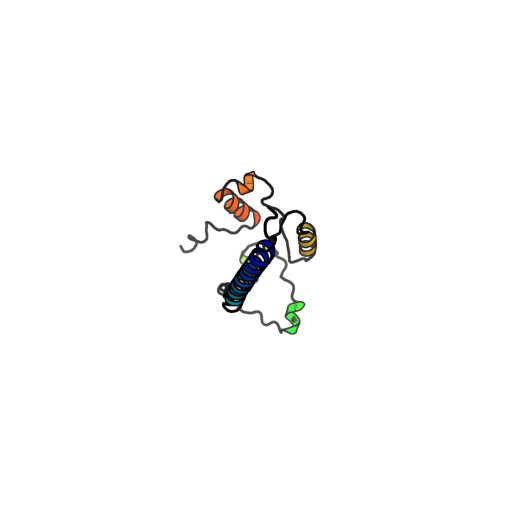7.264 -7.985 1.00 85.94 131 THR A O 1
ATOM 1058 N N . LEU A 1 132 ? -6.588 6.087 -7.205 1.00 83.62 132 LEU A N 1
ATOM 1059 C CA . LEU A 1 132 ? -5.877 4.809 -7.139 1.00 83.62 132 LEU A CA 1
ATOM 1060 C C . LEU A 1 132 ? -5.485 4.318 -8.529 1.00 83.62 132 LEU A C 1
ATOM 1062 O O . LEU A 1 132 ? -4.346 3.899 -8.723 1.00 83.62 132 LEU A O 1
ATOM 1066 N N . ASP A 1 133 ? -6.395 4.428 -9.491 1.00 83.50 133 ASP A N 1
ATOM 1067 C CA . ASP A 1 133 ? -6.150 4.064 -10.87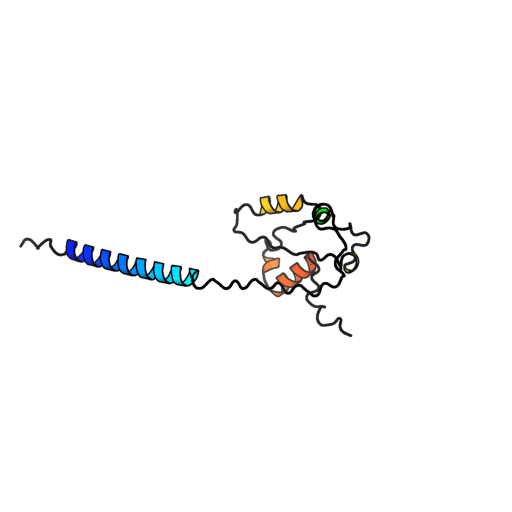6 1.00 83.50 133 ASP A CA 1
ATOM 1068 C C . ASP A 1 133 ? -5.053 4.939 -11.486 1.00 83.50 133 ASP A C 1
ATOM 1070 O O . ASP A 1 133 ? -4.104 4.432 -12.058 1.00 83.50 133 ASP A O 1
ATOM 1074 N N . LYS A 1 134 ? -5.054 6.249 -11.243 1.00 82.69 134 LYS A N 1
ATOM 1075 C CA . LYS A 1 134 ? -3.986 7.131 -11.730 1.00 82.69 134 LYS A CA 1
ATOM 1076 C C . LYS A 1 134 ? -2.619 6.861 -11.091 1.00 82.69 134 LYS A C 1
ATOM 1078 O O . LYS A 1 134 ? -1.601 6.955 -11.771 1.00 82.69 134 LYS A O 1
ATOM 1083 N N . VAL A 1 135 ? -2.571 6.598 -9.783 1.00 79.94 135 VAL A N 1
ATOM 1084 C CA . VAL A 1 135 ? -1.305 6.449 -9.036 1.00 79.94 135 VAL A CA 1
ATOM 1085 C C . VAL A 1 135 ? -0.698 5.062 -9.222 1.00 79.94 135 VAL A C 1
ATOM 1087 O O . VAL A 1 135 ? 0.516 4.934 -9.364 1.00 79.94 135 VAL A O 1
ATOM 1090 N N . TYR A 1 136 ? -1.530 4.025 -9.221 1.00 76.00 136 TYR A N 1
ATOM 1091 C CA . TYR A 1 136 ? -1.088 2.634 -9.273 1.00 76.00 136 TYR A CA 1
ATOM 1092 C C . TYR A 1 136 ? -1.370 1.959 -10.615 1.00 76.00 136 TYR A C 1
ATOM 1094 O O . TYR A 1 136 ? -0.924 0.825 -10.811 1.00 76.00 136 TYR A O 1
ATOM 1102 N N . ASN A 1 137 ? -2.047 2.652 -11.540 1.00 72.56 137 ASN A N 1
ATOM 1103 C CA . ASN A 1 137 ? -2.417 2.170 -12.873 1.00 72.56 137 ASN A CA 1
ATOM 1104 C C . ASN A 1 137 ? -3.035 0.765 -12.760 1.00 72.56 137 ASN A C 1
ATOM 1106 O O . ASN A 1 137 ? -2.460 -0.228 -13.206 1.00 72.56 137 ASN A O 1
ATOM 1110 N N . LEU A 1 138 ? -4.124 0.695 -11.978 1.00 69.81 138 LEU A N 1
ATOM 1111 C CA . LEU A 1 138 ? -4.807 -0.544 -11.575 1.00 69.81 138 LEU A CA 1
ATOM 1112 C C . LEU A 1 138 ? -5.720 -1.084 -12.680 1.00 69.81 138 LEU A C 1
ATOM 1114 O O . LEU A 1 138 ? -6.071 -2.257 -12.632 1.00 69.81 138 LEU A O 1
ATOM 1118 N N . ASP A 1 139 ? -6.069 -0.250 -13.661 1.00 63.69 139 ASP A N 1
ATOM 1119 C CA . ASP A 1 139 ? -6.893 -0.580 -14.822 1.00 63.69 139 ASP A CA 1
ATOM 1120 C C . ASP A 1 139 ? -8.224 -1.247 -14.421 1.00 63.69 139 ASP A C 1
ATOM 1122 O O . ASP A 1 139 ? -8.683 -2.226 -15.014 1.00 63.69 139 ASP A O 1
ATOM 1126 N N . TRP A 1 140 ? -8.839 -0.713 -13.356 1.00 59.84 140 TRP A N 1
ATOM 1127 C CA . TRP A 1 140 ? -10.034 -1.281 -12.711 1.00 59.84 140 TRP A CA 1
ATOM 1128 C C . TRP A 1 140 ? -11.258 -1.298 -13.639 1.00 59.84 140 TRP A C 1
ATOM 1130 O O . TRP A 1 140 ? -12.165 -2.109 -13.470 1.00 59.84 140 TRP A O 1
ATOM 1140 N N . LEU A 1 141 ? -11.298 -0.387 -14.618 1.00 54.91 141 LEU A N 1
ATOM 1141 C CA . LEU A 1 141 ? -12.418 -0.243 -15.546 1.00 54.91 141 LEU A CA 1
ATOM 1142 C C . LEU A 1 141 ? -12.239 -1.025 -16.858 1.00 54.91 141 LEU A C 1
ATOM 1144 O O . LEU A 1 141 ? -13.252 -1.323 -17.488 1.00 54.91 141 LEU A O 1
ATOM 1148 N N . SER A 1 142 ? -11.019 -1.396 -17.279 1.00 52.03 142 SER A N 1
ATOM 1149 C CA . SER A 1 142 ? -10.835 -2.133 -18.547 1.00 52.03 142 SER A CA 1
ATOM 1150 C C . SER A 1 142 ? -10.872 -3.655 -18.404 1.00 52.03 142 SER A C 1
ATOM 1152 O O . SER A 1 142 ? -11.006 -4.357 -19.412 1.00 52.03 142 SER A O 1
ATOM 1154 N N . SER A 1 143 ? -10.842 -4.184 -17.173 1.00 47.91 143 SER A N 1
ATOM 1155 C CA . SER A 1 143 ? -10.757 -5.631 -16.920 1.00 47.91 143 SER A CA 1
ATOM 1156 C C . SER A 1 143 ? -11.942 -6.422 -17.498 1.00 47.91 143 SER A C 1
ATOM 1158 O O . SER A 1 143 ? -11.792 -7.596 -17.817 1.00 47.91 143 SER A O 1
ATOM 1160 N N . ALA A 1 144 ? -13.106 -5.788 -17.681 1.00 42.03 144 ALA A N 1
ATOM 1161 C CA . ALA A 1 144 ? -14.302 -6.434 -18.228 1.00 42.03 144 ALA A CA 1
ATOM 1162 C C . ALA A 1 144 ? -14.375 -6.463 -19.772 1.00 42.03 144 ALA A C 1
ATOM 1164 O O . ALA A 1 144 ? -15.288 -7.082 -20.308 1.00 42.03 144 ALA A O 1
ATOM 1165 N N . SER A 1 145 ? -13.453 -5.812 -20.495 1.00 40.16 145 SER A N 1
ATOM 1166 C CA . SER A 1 145 ? -13.582 -5.587 -21.953 1.00 40.16 145 SER A CA 1
ATOM 1167 C C . SER A 1 145 ? -12.436 -6.122 -22.820 1.00 40.16 145 SER A C 1
ATOM 1169 O O . SER A 1 145 ? -12.464 -5.950 -24.030 1.00 40.16 145 SER A O 1
ATOM 1171 N N . LYS A 1 146 ? -11.437 -6.800 -22.243 1.00 39.06 146 LYS A N 1
ATOM 1172 C CA . LYS A 1 146 ? -10.301 -7.370 -23.001 1.00 39.06 146 LYS A CA 1
ATOM 1173 C C . LYS A 1 146 ? -10.548 -8.780 -23.569 1.00 39.06 146 LYS A C 1
ATOM 1175 O O . LYS A 1 146 ? -9.606 -9.406 -24.040 1.00 39.06 146 LYS A O 1
ATOM 1180 N N . ASN A 1 147 ? -11.795 -9.256 -23.541 1.00 39.75 147 ASN A N 1
ATOM 1181 C CA . ASN A 1 147 ? -12.213 -10.550 -24.097 1.00 39.75 147 ASN A CA 1
ATOM 1182 C C . ASN A 1 147 ? -12.982 -10.396 -25.428 1.00 39.75 147 ASN A C 1
ATOM 1184 O O . ASN A 1 147 ? -13.992 -11.073 -25.623 1.00 39.75 147 ASN A O 1
ATOM 1188 N N . GLU A 1 148 ? -12.526 -9.514 -26.321 1.00 35.75 148 GLU A N 1
ATOM 1189 C CA . GLU A 1 148 ? -12.962 -9.470 -27.729 1.00 35.75 148 GLU A CA 1
ATOM 1190 C C . GLU A 1 148 ? -11.766 -9.593 -28.676 1.00 35.75 148 GLU A C 1
ATOM 1192 O O . GLU A 1 148 ? -10.745 -8.905 -28.436 1.00 35.75 148 GLU A O 1
#

Organism: Noccaea caerulescens (NCBI:txid107243)

Secondary structure (DSSP, 8-state):
----TTHHHHHHHHHHHHHHHHHHHHHHHHHHHHHS--------------SSPPP---TTTGGG-PPPPPSS--GGGGTTS----------TTSSHHHHHHHHHTSTT------TT-SGGGGSSHHHHHHHHHHHH---TTTTTT---

Radius of gyration: 28.3 Å; Cα contacts (8 Å, |Δi|>4): 38; chains: 1; bounding box: 55×40×95 Å

Sequence (148 aa):
LKLPKKSSLVLRMVVLLFVMVCTVYICSICLKQIGVTPNYGFLNVEVFERPCPEPNIEPWDIPFVHYPKPKTYNRDECSCQPVRYFAILSMQRSGSGWFETLLNNHTNISSNGEIFSVKDRRANVSTIFETLDKVYNLDWLSSASKNE